Protein AF-A0A2V5L6D0-F1 (afdb_monomer)

Solvent-accessible surface area (backbone atoms only — not comparable to full-atom values): 3084 Å² total; per-residue (Å²): 83,43,50,10,57,75,69,73,45,55,55,68,59,22,42,52,50,50,50,47,43,69,74,39,46,69,60,46,20,52,52,31,18,67,76,55,80,41,58,36,21,51,52,40,50,50,50,52,49,35,29,75,75,62,33,61,68,48,26,22,48

Radius of gyration: 10.44 Å; Cα contacts (8 Å, |Δi|>4): 76; chains: 1; bounding box: 22×21×24 Å

Organism: NCBI:txid670078

pLDDT: mean 76.83, std 5.57, range [57.56, 85.25]

Secondary structure (DSSP, 8-state):
--HHHHHT--HHHHHHHHHHHHHHHHHHHHHHHHHTTTHHHHHHHHHHHHHHHH-HHHHH-

Foldseek 3Di:
DALCVVVVHDLVVLLVLLVCLVVCPQVQLVVLCVVVVNPRVVSSVVLVVCCVPPNDVRSSD

Structure (mmCIF, N/CA/C/O backbone):
data_AF-A0A2V5L6D0-F1
#
_entry.id   AF-A0A2V5L6D0-F1
#
loop_
_atom_site.group_PDB
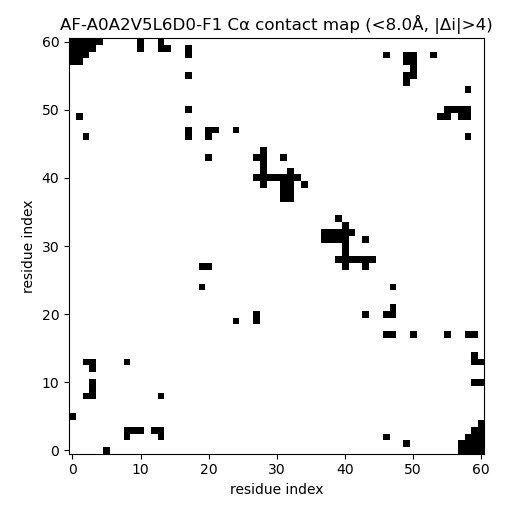_atom_site.id
_atom_site.type_symbol
_atom_site.label_atom_id
_atom_site.label_alt_id
_atom_site.label_comp_id
_atom_site.label_asym_id
_atom_site.label_entity_id
_atom_site.label_seq_id
_atom_site.pdbx_PDB_ins_code
_atom_site.Cartn_x
_atom_site.Cartn_y
_atom_site.Cartn_z
_atom_site.occupancy
_atom_site.B_iso_or_equiv
_atom_site.auth_seq_id
_atom_site.auth_comp_id
_atom_site.auth_asym_id
_atom_site.auth_atom_id
_atom_site.pdbx_PDB_model_num
ATOM 1 N N . MET A 1 1 ? -3.505 5.769 10.809 1.00 57.56 1 MET A N 1
ATOM 2 C CA . MET A 1 1 ? -2.753 7.011 10.517 1.00 57.56 1 MET A CA 1
ATOM 3 C C . MET A 1 1 ? 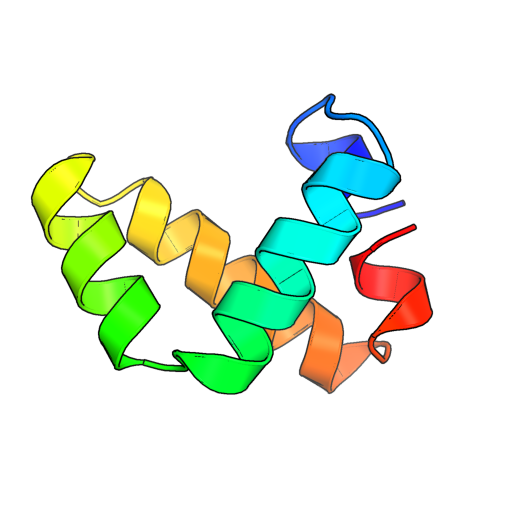-1.427 6.675 9.862 1.00 57.56 1 MET A C 1
ATOM 5 O O . MET A 1 1 ? -0.403 7.155 10.320 1.00 57.56 1 MET A O 1
ATOM 9 N N . TYR A 1 2 ? -1.421 5.836 8.815 1.00 65.88 2 TYR A N 1
ATOM 10 C CA . TYR A 1 2 ? -0.185 5.445 8.131 1.00 65.88 2 TYR A CA 1
ATOM 11 C C . TYR A 1 2 ? -0.054 6.093 6.756 1.00 65.88 2 TYR A C 1
ATOM 13 O O . TYR A 1 2 ? 0.832 6.915 6.607 1.00 65.88 2 TYR A O 1
ATOM 21 N N . VAL A 1 3 ? -0.916 5.826 5.766 1.00 69.00 3 VAL A N 1
ATOM 22 C CA . VAL A 1 3 ? -0.757 6.453 4.433 1.00 69.00 3 VAL A CA 1
ATOM 23 C C . VAL A 1 3 ? -1.108 7.944 4.478 1.00 69.00 3 VAL A C 1
ATOM 25 O O . VAL A 1 3 ? -0.334 8.767 3.994 1.00 69.00 3 VAL A O 1
ATOM 28 N N . ALA A 1 4 ? -2.220 8.316 5.121 1.00 72.12 4 ALA A N 1
ATOM 29 C CA . ALA A 1 4 ? -2.583 9.723 5.303 1.00 72.12 4 ALA A CA 1
ATOM 30 C C . ALA A 1 4 ? -1.520 10.491 6.111 1.00 72.12 4 ALA A C 1
ATOM 32 O O . ALA A 1 4 ? -1.096 11.575 5.715 1.00 72.12 4 ALA A O 1
ATOM 33 N N . GLY A 1 5 ? -1.033 9.889 7.202 1.00 75.19 5 GLY A N 1
ATOM 34 C CA . GLY A 1 5 ? -0.014 10.484 8.072 1.00 75.19 5 GLY A CA 1
ATOM 35 C C . GLY A 1 5 ? 1.384 10.554 7.447 1.00 75.19 5 GLY A C 1
ATOM 36 O O . GLY A 1 5 ? 2.050 11.576 7.559 1.00 75.19 5 GLY A O 1
ATOM 37 N N . MET A 1 6 ? 1.823 9.500 6.757 1.00 74.31 6 MET A N 1
ATOM 38 C CA . MET A 1 6 ? 3.163 9.396 6.161 1.00 74.31 6 MET A CA 1
ATOM 39 C C . MET A 1 6 ? 3.344 10.331 4.967 1.00 74.31 6 MET A C 1
ATOM 41 O O . MET A 1 6 ? 4.436 10.856 4.769 1.00 74.31 6 MET A O 1
ATOM 45 N N . PHE A 1 7 ? 2.285 10.550 4.185 1.00 73.19 7 PHE A N 1
ATOM 46 C CA . PHE A 1 7 ? 2.326 11.432 3.017 1.00 73.19 7 PHE A CA 1
ATOM 47 C C . PHE A 1 7 ? 1.719 12.819 3.275 1.00 73.19 7 PHE A C 1
ATOM 49 O O . PHE A 1 7 ? 1.746 13.658 2.380 1.00 73.19 7 PHE A O 1
ATOM 56 N N . GLY A 1 8 ? 1.184 13.080 4.475 1.00 77.25 8 GLY A N 1
ATOM 57 C CA . GLY A 1 8 ? 0.562 14.364 4.821 1.00 77.25 8 GLY A CA 1
ATOM 58 C C . GLY A 1 8 ? -0.680 14.687 3.981 1.00 77.25 8 GLY A C 1
ATOM 59 O O . GLY A 1 8 ? -0.939 15.851 3.683 1.00 77.25 8 GLY A O 1
ATOM 60 N N . ILE A 1 9 ? -1.425 13.663 3.559 1.00 79.06 9 ILE A N 1
ATOM 61 C CA . ILE A 1 9 ? -2.583 13.785 2.662 1.00 79.06 9 ILE A CA 1
ATOM 62 C C . ILE A 1 9 ? -3.905 13.561 3.399 1.00 79.06 9 ILE A C 1
ATOM 64 O O . ILE A 1 9 ? -3.952 12.953 4.468 1.00 79.06 9 ILE A O 1
ATOM 68 N N . SER A 1 10 ? -5.011 14.018 2.805 1.00 82.25 10 SER A N 1
ATOM 69 C CA . SER A 1 10 ? -6.345 13.785 3.362 1.00 82.25 10 SER A CA 1
ATOM 70 C C . SER A 1 10 ? -6.699 12.292 3.399 1.00 82.25 10 SER A C 1
ATOM 72 O O . SER A 1 10 ? -6.305 11.513 2.528 1.00 82.25 10 SER A O 1
ATOM 74 N N . ALA A 1 11 ? -7.532 11.898 4.367 1.00 78.06 11 ALA A N 1
ATOM 75 C CA . ALA A 1 11 ? -8.038 10.527 4.476 1.00 78.06 11 ALA A CA 1
ATOM 76 C C . ALA A 1 11 ? -8.827 10.078 3.227 1.00 78.06 11 ALA A C 1
ATOM 78 O O . ALA A 1 11 ? -8.812 8.901 2.870 1.00 78.06 11 ALA A O 1
ATOM 79 N N . SER A 1 12 ? -9.484 11.012 2.526 1.00 80.69 12 SER A N 1
ATOM 80 C CA . SER A 1 12 ? -10.181 10.722 1.268 1.00 80.69 12 SER A CA 1
ATOM 81 C C . SER A 1 12 ? -9.213 10.340 0.148 1.00 80.69 12 SER A C 1
ATOM 83 O O . SER A 1 12 ? -9.440 9.345 -0.541 1.00 80.69 12 SER A O 1
ATOM 85 N N . LEU A 1 13 ? -8.109 11.081 -0.002 1.00 75.62 13 LEU A N 1
ATOM 86 C CA . LEU A 1 13 ? -7.078 10.787 -0.994 1.00 75.62 13 LEU A CA 1
ATOM 87 C C . LEU A 1 13 ? -6.323 9.500 -0.637 1.00 75.62 13 LEU A C 1
ATOM 89 O O . LEU A 1 13 ? -6.105 8.657 -1.504 1.00 75.62 13 LEU A O 1
ATOM 93 N N . ALA A 1 14 ? -6.007 9.293 0.644 1.00 78.94 14 ALA A N 1
ATOM 94 C CA . ALA A 1 14 ? -5.423 8.042 1.124 1.00 78.94 14 ALA A CA 1
ATOM 95 C C . ALA A 1 14 ? -6.329 6.835 0.821 1.00 78.94 14 ALA A C 1
ATOM 97 O O . ALA A 1 14 ? -5.841 5.794 0.387 1.00 78.94 14 ALA A O 1
ATOM 98 N N . GLY A 1 15 ? -7.650 6.984 0.969 1.00 78.31 15 GLY A N 1
ATOM 99 C CA . GLY A 1 15 ? -8.629 5.959 0.609 1.00 78.31 15 GLY A CA 1
ATOM 100 C C . GLY A 1 15 ? -8.616 5.604 -0.878 1.00 78.31 15 GLY A C 1
ATOM 101 O O . GLY A 1 15 ? -8.646 4.423 -1.224 1.00 78.31 15 GLY A O 1
ATOM 102 N N . GLN A 1 16 ? -8.515 6.606 -1.756 1.00 78.88 16 GLN A N 1
ATOM 103 C CA . GLN A 1 16 ? -8.398 6.391 -3.202 1.00 78.88 16 GLN A CA 1
ATOM 104 C C . GLN A 1 16 ? -7.099 5.667 -3.562 1.00 78.88 16 GLN A C 1
ATOM 106 O O . GLN A 1 16 ? -7.128 4.729 -4.356 1.00 78.88 16 GLN A O 1
ATOM 111 N N . ILE A 1 17 ? -5.978 6.047 -2.940 1.00 76.19 17 ILE A N 1
ATOM 112 C CA . ILE A 1 17 ? -4.686 5.382 -3.139 1.00 76.19 17 ILE A CA 1
ATOM 113 C C . ILE A 1 17 ? -4.760 3.936 -2.661 1.00 76.19 17 ILE A C 1
ATOM 115 O O . ILE A 1 17 ? -4.395 3.038 -3.408 1.00 76.19 17 ILE A O 1
ATOM 119 N N . VAL A 1 18 ? -5.272 3.681 -1.457 1.00 80.31 18 VAL A N 1
ATOM 120 C CA . VAL A 1 18 ? -5.408 2.320 -0.919 1.00 80.31 18 VAL A CA 1
ATOM 121 C C . VAL A 1 18 ? -6.292 1.457 -1.816 1.00 80.31 18 VAL A C 1
ATOM 123 O O . VAL A 1 18 ? -5.897 0.345 -2.146 1.00 80.31 18 VAL A O 1
ATOM 126 N N . SER A 1 19 ? -7.424 1.972 -2.300 1.00 82.88 19 SER A N 1
ATOM 127 C CA . SER A 1 19 ? -8.252 1.235 -3.262 1.00 82.88 19 SER A CA 1
ATOM 128 C C . SER A 1 19 ? -7.546 1.011 -4.603 1.00 82.88 19 SER A C 1
ATOM 130 O O . SER A 1 19 ? -7.625 -0.087 -5.147 1.00 82.88 19 SER A O 1
ATOM 132 N N . ALA A 1 20 ? -6.807 1.992 -5.123 1.00 77.19 20 ALA A N 1
ATOM 133 C CA . ALA A 1 20 ? -6.000 1.810 -6.330 1.00 77.19 20 ALA A CA 1
ATOM 134 C C . ALA A 1 20 ? -4.904 0.751 -6.126 1.00 77.19 20 ALA A C 1
ATOM 136 O O . ALA A 1 20 ? -4.626 -0.034 -7.027 1.00 77.19 20 ALA A O 1
ATOM 137 N N . VAL A 1 21 ? -4.309 0.695 -4.935 1.00 81.69 21 VAL A N 1
ATOM 138 C CA . VAL A 1 21 ? -3.291 -0.283 -4.539 1.00 81.69 21 VAL A CA 1
ATOM 139 C C . VAL A 1 21 ? -3.883 -1.688 -4.381 1.00 81.69 21 VAL A C 1
ATOM 141 O O . VAL A 1 21 ? -3.252 -2.657 -4.805 1.00 81.69 21 VAL A O 1
ATOM 144 N N . GLU A 1 22 ? -5.086 -1.814 -3.819 1.00 80.38 22 GLU A N 1
ATOM 145 C CA . GLU A 1 22 ? -5.814 -3.087 -3.713 1.00 80.38 22 GLU A CA 1
ATOM 146 C C . GLU A 1 22 ? -6.197 -3.640 -5.093 1.00 80.38 22 GLU A C 1
ATOM 148 O O . GLU A 1 22 ? -6.023 -4.831 -5.337 1.00 80.38 22 GLU A O 1
ATOM 153 N N . VAL A 1 23 ? -6.657 -2.783 -6.013 1.00 82.94 23 VAL A N 1
ATOM 154 C CA . VAL A 1 23 ? -7.061 -3.183 -7.374 1.00 82.94 23 VAL A CA 1
ATOM 155 C C . VAL A 1 23 ? -5.8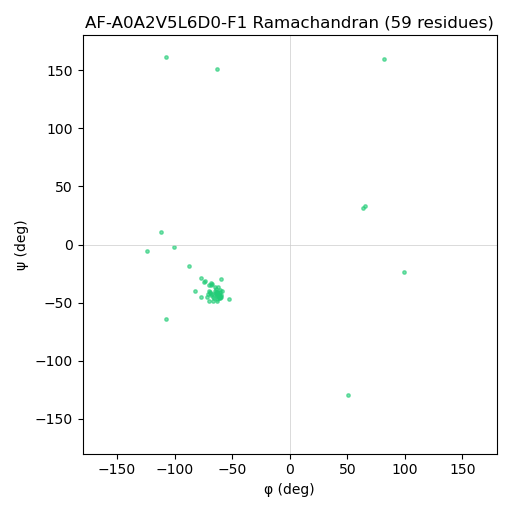51 -3.419 -8.285 1.00 82.94 23 VAL A C 1
ATOM 157 O O . VAL A 1 23 ? -5.802 -4.401 -9.021 1.00 82.94 23 VAL A O 1
ATOM 160 N N . GLY A 1 24 ? -4.869 -2.518 -8.253 1.00 75.00 24 GLY A N 1
ATOM 161 C CA . GLY A 1 24 ? -3.726 -2.509 -9.169 1.00 75.00 24 GLY A CA 1
ATOM 162 C C . GLY A 1 24 ? -2.536 -3.362 -8.719 1.00 75.00 24 GLY A C 1
ATOM 163 O O . GLY A 1 24 ? -1.681 -3.703 -9.539 1.00 75.00 24 GLY A O 1
ATOM 164 N N . GLY A 1 25 ? -2.453 -3.722 -7.435 1.00 71.75 25 GLY A N 1
ATOM 165 C CA . GLY A 1 25 ? -1.465 -4.660 -6.9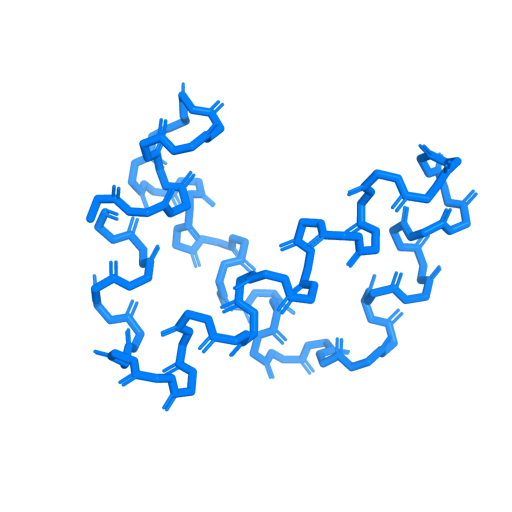02 1.00 71.75 25 GLY A CA 1
ATOM 166 C C . GLY A 1 25 ? -0.013 -4.351 -7.299 1.00 71.75 25 GLY A C 1
ATOM 167 O O . GLY A 1 25 ? 0.486 -3.241 -7.122 1.00 71.75 25 GLY A O 1
ATOM 168 N N . ILE A 1 26 ? 0.693 -5.365 -7.812 1.00 69.19 26 ILE A N 1
ATOM 169 C CA . ILE A 1 26 ? 2.100 -5.252 -8.244 1.00 69.19 26 ILE A CA 1
ATOM 170 C C . ILE A 1 26 ? 2.238 -4.364 -9.490 1.00 69.19 26 ILE A C 1
ATOM 172 O O . ILE A 1 26 ? 3.224 -3.640 -9.607 1.00 69.19 26 ILE A O 1
ATOM 176 N N . ALA A 1 27 ? 1.252 -4.368 -10.392 1.00 72.94 27 ALA A N 1
ATOM 177 C CA . ALA A 1 27 ? 1.303 -3.570 -11.614 1.00 72.94 27 ALA A CA 1
ATOM 178 C C . ALA A 1 27 ? 1.347 -2.067 -11.301 1.00 72.94 27 ALA A C 1
ATOM 180 O O . ALA A 1 27 ? 2.150 -1.342 -11.886 1.00 72.94 27 ALA A O 1
ATOM 181 N N . LEU A 1 28 ? 0.573 -1.613 -10.308 1.00 77.69 28 LEU A N 1
ATOM 182 C CA . LEU A 1 28 ? 0.628 -0.222 -9.854 1.00 77.69 28 LEU A CA 1
ATOM 183 C C . LEU A 1 28 ? 1.997 0.135 -9.256 1.00 77.69 28 LEU A C 1
ATOM 185 O O . LEU 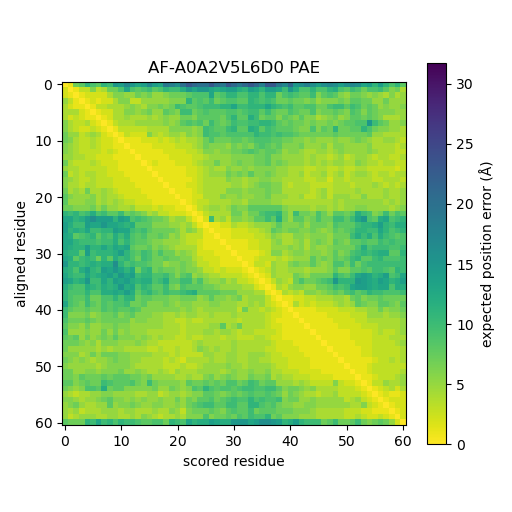A 1 28 ? 2.499 1.225 -9.511 1.00 77.69 28 LEU A O 1
ATOM 189 N N . ALA A 1 29 ? 2.626 -0.779 -8.507 1.00 70.69 29 ALA A N 1
ATOM 190 C CA . ALA A 1 29 ? 3.962 -0.555 -7.951 1.00 70.69 29 ALA A CA 1
ATOM 191 C C . ALA A 1 29 ? 5.011 -0.378 -9.057 1.00 70.69 29 ALA A C 1
ATOM 193 O O . ALA A 1 29 ? 5.857 0.505 -8.961 1.00 70.69 29 ALA A O 1
ATOM 194 N N . ILE A 1 30 ? 4.931 -1.179 -10.122 1.00 65.25 30 ILE A N 1
ATOM 195 C CA . ILE A 1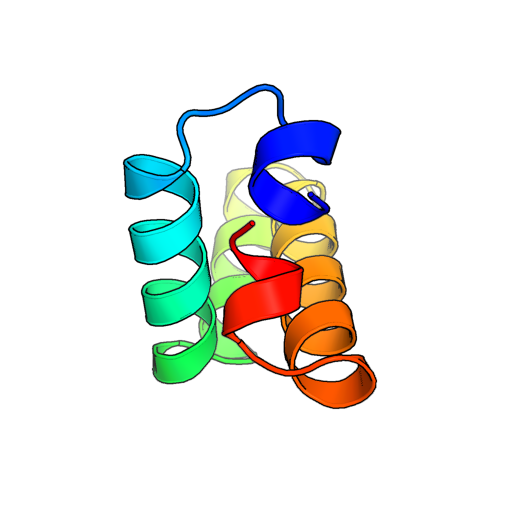 30 ? 5.845 -1.099 -11.268 1.00 65.25 30 ILE A CA 1
ATOM 196 C C . ILE A 1 30 ? 5.645 0.216 -12.025 1.00 65.25 30 ILE A C 1
ATOM 198 O O . ILE A 1 30 ? 6.616 0.923 -12.280 1.00 65.25 30 ILE A O 1
ATOM 202 N N . VAL A 1 31 ? 4.398 0.581 -12.336 1.00 75.44 31 VAL A N 1
ATOM 203 C CA . VAL A 1 31 ? 4.079 1.818 -13.067 1.00 75.44 31 VAL A CA 1
ATOM 204 C C . VAL A 1 31 ? 4.491 3.051 -12.263 1.00 75.44 31 VAL A C 1
ATOM 206 O O . VAL A 1 31 ? 5.170 3.929 -12.787 1.00 75.44 31 VAL A O 1
ATOM 209 N N . MET A 1 32 ? 4.152 3.096 -10.973 1.00 76.44 32 MET A N 1
ATOM 210 C CA . MET A 1 32 ? 4.542 4.200 -10.094 1.00 76.44 32 MET A CA 1
ATOM 211 C C . MET A 1 32 ? 6.056 4.236 -9.857 1.00 76.44 32 MET A C 1
ATOM 213 O O . MET A 1 32 ? 6.634 5.314 -9.773 1.00 76.44 32 MET A O 1
ATOM 217 N N . GLY A 1 33 ? 6.719 3.079 -9.811 1.00 72.81 33 GLY A N 1
ATOM 218 C CA . GLY A 1 33 ? 8.177 2.983 -9.784 1.00 72.81 33 GLY A CA 1
ATOM 219 C C . GLY A 1 33 ? 8.834 3.569 -11.027 1.00 72.81 33 GLY A C 1
ATOM 220 O O . GLY A 1 33 ? 9.801 4.317 -10.905 1.00 72.81 33 GLY A O 1
ATOM 221 N N . LEU A 1 34 ? 8.288 3.277 -12.208 1.00 71.88 34 LEU A N 1
ATOM 222 C CA . LEU A 1 34 ? 8.806 3.772 -13.481 1.00 71.88 34 LEU A CA 1
ATOM 223 C C . LEU A 1 34 ? 8.599 5.288 -13.625 1.00 71.88 34 LEU A C 1
ATOM 225 O O . LEU A 1 34 ? 9.507 5.999 -14.042 1.00 71.88 34 LEU A O 1
ATOM 229 N N . LEU A 1 35 ? 7.416 5.784 -13.252 1.00 78.31 35 LEU A N 1
ATOM 230 C CA . LEU A 1 35 ? 7.026 7.184 -13.442 1.00 78.31 35 LEU A CA 1
ATOM 231 C C . LEU A 1 35 ? 7.658 8.143 -12.430 1.00 78.31 35 LEU A C 1
ATOM 233 O O . LEU A 1 35 ? 7.850 9.313 -12.745 1.00 78.31 35 LEU A O 1
ATOM 237 N N . SER A 1 36 ? 7.974 7.678 -11.220 1.00 76.69 36 SER A N 1
ATOM 238 C CA . SER A 1 36 ? 8.462 8.547 -10.145 1.00 76.69 36 SER A CA 1
ATOM 239 C C . SER A 1 36 ? 9.935 8.308 -9.771 1.00 76.69 36 SER A C 1
ATOM 241 O O . SER A 1 36 ? 10.355 8.725 -8.689 1.00 76.69 36 SER A O 1
ATOM 243 N N . GLY A 1 37 ? 10.690 7.538 -10.562 1.00 72.38 37 GLY A N 1
ATOM 244 C CA . GLY A 1 37 ? 12.072 7.166 -10.225 1.00 72.38 37 GLY A CA 1
ATOM 245 C C . GLY A 1 37 ? 12.199 6.276 -8.978 1.00 72.38 37 GLY A C 1
ATOM 246 O O . GLY A 1 37 ? 13.155 6.403 -8.221 1.00 72.38 37 GLY A O 1
ATOM 247 N N . GLY A 1 38 ? 11.222 5.399 -8.726 1.00 70.56 38 GLY A N 1
ATOM 248 C CA . GLY A 1 38 ? 11.248 4.393 -7.654 1.00 70.56 38 GLY A CA 1
ATOM 249 C C . GLY A 1 38 ? 10.481 4.758 -6.377 1.00 70.56 38 GLY A C 1
ATOM 250 O O . GLY A 1 38 ? 10.010 3.864 -5.674 1.00 70.56 38 GLY A O 1
ATOM 251 N N . VAL A 1 39 ? 10.258 6.046 -6.099 1.00 76.00 39 VAL A N 1
ATOM 252 C CA . VAL A 1 39 ? 9.550 6.508 -4.882 1.00 76.00 39 VAL A CA 1
ATOM 253 C C . VAL A 1 39 ? 8.108 5.982 -4.803 1.00 76.00 39 VAL A C 1
ATOM 255 O O . VAL A 1 39 ? 7.635 5.561 -3.750 1.00 76.00 39 VAL A O 1
ATOM 258 N N . GLY A 1 40 ? 7.414 5.931 -5.933 1.00 74.81 40 GLY A N 1
ATOM 259 C CA . GLY A 1 40 ? 6.041 5.477 -6.064 1.00 74.81 40 GLY A CA 1
ATOM 260 C C . GLY A 1 40 ? 5.918 3.961 -5.934 1.00 74.81 40 GLY A C 1
ATOM 261 O O . GLY A 1 40 ? 4.945 3.482 -5.357 1.00 74.81 40 GLY A O 1
ATOM 262 N N . ALA A 1 41 ? 6.935 3.200 -6.356 1.00 77.69 41 ALA A N 1
ATOM 263 C CA . ALA A 1 41 ? 7.005 1.769 -6.056 1.00 77.69 41 ALA A CA 1
ATOM 264 C C . ALA A 1 41 ? 7.109 1.531 -4.547 1.00 77.69 41 ALA A C 1
ATOM 266 O O . ALA A 1 41 ? 6.392 0.684 -4.013 1.00 77.69 41 ALA A O 1
ATOM 267 N N . ALA A 1 42 ? 7.954 2.303 -3.854 1.00 78.94 42 ALA A N 1
ATOM 268 C CA . ALA A 1 42 ? 8.097 2.212 -2.406 1.00 78.94 42 ALA A CA 1
ATOM 269 C C . ALA A 1 42 ? 6.793 2.593 -1.685 1.00 78.94 42 ALA A C 1
ATOM 271 O O . ALA A 1 42 ? 6.361 1.871 -0.786 1.00 78.94 42 ALA A O 1
ATOM 272 N N . ALA A 1 43 ? 6.111 3.658 -2.117 1.00 78.12 43 ALA A N 1
ATOM 273 C CA . ALA A 1 43 ? 4.824 4.071 -1.558 1.00 78.12 43 ALA A CA 1
ATOM 274 C C . ALA A 1 43 ? 3.741 2.992 -1.723 1.00 78.12 43 ALA A C 1
ATOM 276 O O . ALA A 1 43 ? 3.061 2.642 -0.758 1.00 78.12 43 ALA A O 1
ATOM 277 N N . VAL A 1 44 ? 3.624 2.402 -2.918 1.00 82.12 44 VAL A N 1
ATOM 278 C CA . VAL A 1 44 ? 2.668 1.318 -3.192 1.00 82.12 44 VAL A CA 1
ATOM 279 C C . VAL A 1 44 ? 3.014 0.064 -2.392 1.00 82.12 44 VAL A C 1
ATOM 281 O O . VAL A 1 44 ? 2.132 -0.528 -1.775 1.00 82.12 44 VAL A O 1
ATOM 284 N N . ALA A 1 45 ? 4.283 -0.348 -2.359 1.00 82.56 45 ALA A N 1
ATOM 285 C CA . ALA A 1 45 ? 4.715 -1.514 -1.590 1.00 82.56 45 ALA A CA 1
ATOM 286 C C . ALA A 1 45 ? 4.437 -1.339 -0.091 1.00 82.56 45 ALA A C 1
ATOM 288 O O . ALA A 1 45 ? 3.940 -2.261 0.558 1.00 82.56 45 ALA A O 1
ATOM 289 N N . THR A 1 46 ? 4.680 -0.140 0.438 1.00 81.69 46 THR A N 1
ATOM 290 C CA . THR A 1 46 ? 4.416 0.185 1.841 1.00 81.69 46 THR A CA 1
ATOM 291 C C . THR A 1 46 ? 2.916 0.194 2.133 1.00 81.69 46 THR A C 1
ATOM 293 O O . THR A 1 46 ? 2.486 -0.396 3.123 1.00 81.69 46 THR A O 1
ATOM 296 N N . ALA A 1 47 ? 2.096 0.767 1.246 1.00 80.19 47 ALA A N 1
ATOM 297 C CA . ALA A 1 47 ? 0.641 0.706 1.364 1.00 80.19 47 ALA A CA 1
ATOM 298 C C . ALA A 1 47 ? 0.136 -0.747 1.353 1.00 80.19 47 ALA A C 1
ATOM 300 O O . ALA A 1 47 ? -0.647 -1.126 2.221 1.00 80.19 47 ALA A O 1
ATOM 301 N N . ARG A 1 48 ? 0.637 -1.599 0.446 1.00 84.50 48 ARG A N 1
ATOM 302 C CA . ARG A 1 48 ? 0.288 -3.033 0.402 1.00 84.50 48 ARG A CA 1
ATOM 303 C C . ARG A 1 48 ? 0.676 -3.763 1.680 1.00 84.50 48 ARG A C 1
ATOM 305 O O . ARG A 1 48 ? -0.125 -4.535 2.201 1.00 84.50 48 ARG A O 1
ATOM 312 N N . TRP A 1 49 ? 1.881 -3.517 2.188 1.00 84.88 49 TRP A N 1
ATOM 313 C CA . TRP A 1 49 ? 2.337 -4.097 3.447 1.00 84.88 49 TRP A CA 1
ATOM 314 C C . TRP A 1 49 ? 1.449 -3.662 4.618 1.00 84.88 49 TRP A C 1
ATOM 316 O O . TRP A 1 49 ? 1.011 -4.509 5.393 1.00 84.88 49 TRP A O 1
ATOM 326 N N . ALA A 1 50 ? 1.116 -2.371 4.709 1.00 81.62 50 ALA A N 1
ATOM 327 C CA . ALA A 1 50 ? 0.263 -1.836 5.768 1.00 81.62 50 ALA A CA 1
ATOM 328 C C . ALA A 1 50 ? -1.155 -2.431 5.719 1.00 81.62 50 ALA A C 1
ATOM 330 O O . ALA A 1 50 ? -1.690 -2.826 6.755 1.00 81.62 50 ALA A O 1
ATOM 331 N N . ILE A 1 51 ? -1.737 -2.573 4.522 1.00 83.38 51 ILE A N 1
ATOM 332 C CA . ILE A 1 51 ? -3.041 -3.226 4.322 1.00 83.38 51 ILE A CA 1
ATOM 333 C C . ILE A 1 51 ? -2.983 -4.692 4.770 1.00 83.38 51 ILE A C 1
ATOM 335 O O . ILE A 1 51 ? -3.861 -5.136 5.504 1.00 83.38 51 ILE A O 1
ATOM 339 N N . ALA A 1 52 ? -1.944 -5.439 4.384 1.00 84.50 52 ALA A N 1
ATOM 340 C CA . ALA A 1 52 ? -1.805 -6.850 4.749 1.00 84.50 52 ALA A CA 1
ATOM 341 C C . ALA A 1 52 ? -1.544 -7.060 6.252 1.00 84.50 52 ALA A C 1
ATOM 343 O O . ALA A 1 52 ? -2.003 -8.042 6.832 1.00 84.50 52 ALA A O 1
ATOM 344 N N . ARG A 1 53 ? -0.800 -6.150 6.894 1.00 85.25 53 ARG A N 1
ATOM 345 C CA . ARG A 1 53 ? -0.403 -6.259 8.305 1.00 85.25 53 ARG A CA 1
ATOM 346 C C . ARG A 1 53 ? -1.496 -5.797 9.266 1.00 85.25 53 ARG A C 1
ATOM 348 O O . ARG A 1 53 ? -1.648 -6.403 10.326 1.00 85.25 53 ARG A O 1
ATOM 355 N N . TRP A 1 54 ? -2.199 -4.715 8.933 1.00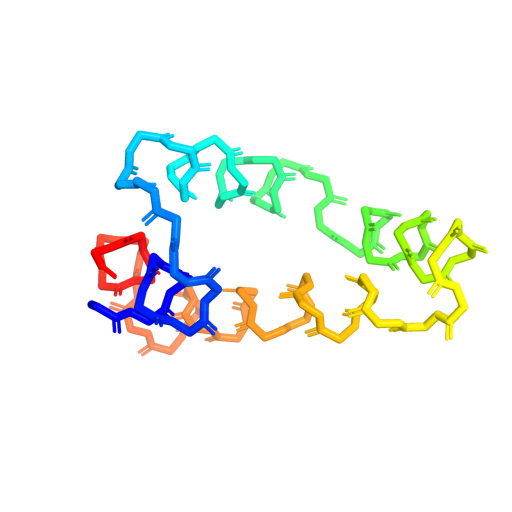 84.69 54 TRP A N 1
ATOM 356 C CA . TRP A 1 54 ? -3.108 -4.015 9.849 1.00 84.69 54 TRP A CA 1
ATOM 357 C C . TRP A 1 54 ? -4.541 -3.879 9.325 1.00 84.69 54 TRP A C 1
ATOM 359 O O . TRP A 1 54 ? -5.424 -3.427 10.050 1.00 84.69 54 TRP A O 1
ATOM 369 N N . GLY A 1 55 ? -4.801 -4.285 8.085 1.00 82.25 55 GLY A N 1
ATOM 370 C CA . GLY A 1 55 ? -6.098 -4.126 7.443 1.00 82.25 55 GLY A CA 1
ATOM 371 C C . GLY A 1 55 ? -6.306 -2.731 6.848 1.00 82.25 55 GLY A C 1
ATOM 372 O O . GLY A 1 55 ? -5.668 -1.740 7.215 1.00 82.25 55 GLY A O 1
ATOM 373 N N . ARG A 1 56 ? -7.249 -2.659 5.905 1.00 79.69 56 ARG A N 1
ATOM 374 C CA . ARG A 1 56 ? -7.524 -1.481 5.070 1.00 79.69 56 ARG A CA 1
ATOM 375 C C . ARG A 1 56 ? -7.759 -0.197 5.870 1.00 79.69 56 ARG A C 1
ATOM 377 O O . ARG A 1 56 ? -7.170 0.834 5.563 1.00 79.69 56 ARG A O 1
ATOM 384 N N . ASN A 1 57 ? -8.584 -0.257 6.917 1.00 76.56 57 ASN A N 1
ATOM 385 C CA . ASN A 1 57 ? -8.954 0.932 7.691 1.00 76.56 57 ASN A CA 1
ATOM 386 C C . ASN A 1 57 ? -7.762 1.553 8.428 1.00 76.56 57 ASN A C 1
ATOM 388 O O . ASN A 1 57 ? -7.671 2.773 8.488 1.00 76.56 57 ASN A O 1
ATOM 392 N N . ILE A 1 58 ? -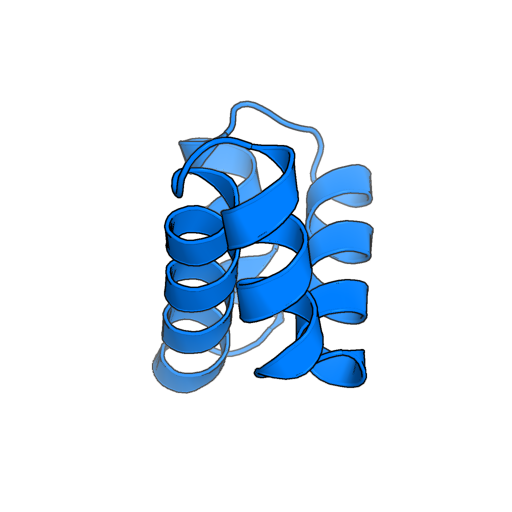6.829 0.745 8.941 1.00 78.38 58 ILE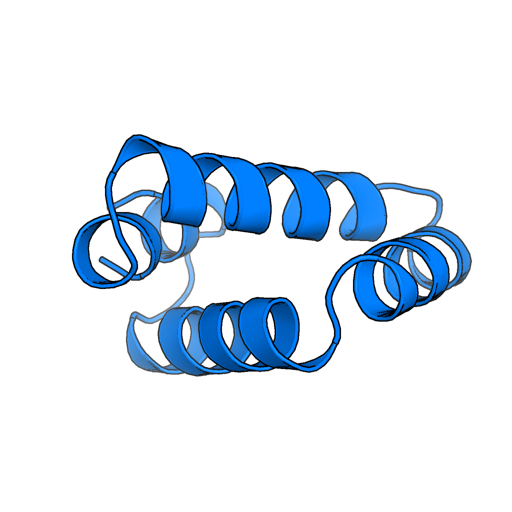 A N 1
ATOM 393 C CA . ILE A 1 58 ? -5.636 1.254 9.637 1.00 78.38 58 ILE A CA 1
ATOM 394 C C . ILE A 1 58 ? -4.621 1.832 8.640 1.00 78.38 58 ILE A C 1
ATOM 396 O O . ILE A 1 58 ? -3.934 2.804 8.964 1.00 78.38 58 ILE A O 1
ATOM 400 N N . ALA A 1 59 ? -4.562 1.273 7.428 1.00 74.56 59 ALA A N 1
ATOM 401 C CA . ALA A 1 59 ? -3.703 1.760 6.354 1.00 74.56 59 ALA A CA 1
ATOM 402 C C . ALA A 1 59 ? -4.160 3.120 5.793 1.00 74.56 59 ALA A C 1
ATOM 404 O O . ALA A 1 59 ? -3.316 3.983 5.554 1.00 74.56 59 ALA A O 1
ATOM 405 N N . ILE A 1 60 ? -5.474 3.308 5.599 1.00 76.62 60 ILE A N 1
ATOM 406 C CA . ILE A 1 60 ? -6.071 4.575 5.131 1.00 76.62 60 ILE A CA 1
ATOM 407 C C . ILE A 1 60 ? -5.992 5.648 6.199 1.00 76.62 60 ILE A C 1
ATOM 409 O O . ILE A 1 60 ? -5.641 6.785 5.875 1.00 76.62 60 ILE A O 1
ATOM 413 N N . ALA A 1 61 ? -6.404 5.273 7.423 1.00 62.88 61 ALA A N 1
ATOM 414 C CA . ALA A 1 61 ? -6.453 6.178 8.556 1.00 62.88 61 ALA A CA 1
ATOM 415 C C . ALA A 1 61 ? -5.136 6.902 8.652 1.00 62.88 61 ALA A C 1
ATOM 417 O O . ALA A 1 61 ? -4.088 6.292 8.314 1.00 62.88 61 ALA A O 1
#

Sequence (61 aa):
MYVAGMFGISASLAGQIVSAVEVGGIALAIVMGLLSGGVGAAAVATARWAIARWGRNIAIA

Mean predicted aligned error: 5.77 Å